Protein AF-A0A950GXD9-F1 (afdb_monomer)

Mean predicted aligned error: 6.48 Å

Sequence (83 aa):
VAAFTPVALEVDAPGDVPREAANDNRTVLLWFLHTSPEIAWEPVLAEHRRRLEGAGKGRIVAALPFIPTIVGTDTYTDKLWAN

Secondary structure (DSSP, 8-state):
-EEE---PPPTTS-TTS--PPP-TT--EEE---SS-HHHHIIIIIIHHHHHHHHTTS-------PPPPP-TT--TTGGGSS--

Foldseek 3Di:
DDKDFDAWDDPPPDPPDDTDHGDRLDMDDDDDDPDACVVCVVVPVVVVQCVCVVVVVHHDPDDDDDDDDDPPDCVCVVVVDDD

Solvent-accessible surface area (backbone atoms only — not comparable to full-atom values): 5766 Å² total; per-residue (Å²): 117,49,79,44,72,61,68,51,74,60,94,84,53,66,87,88,57,84,85,55,76,61,49,87,92,46,74,49,78,49,76,86,71,95,61,57,63,79,75,41,31,62,84,45,56,53,43,51,47,51,54,38,43,74,67,70,75,53,77,84,90,75,87,82,82,83,79,83,82,68,84,96,56,74,81,61,61,82,64,75,69,71,132

Radius of gyration: 17.46 Å; Cα contacts (8 Å, |Δi|>4): 53; chains: 1; bounding box: 42×38×32 Å

Structure (mmCIF, N/CA/C/O backbone):
data_AF-A0A950GXD9-F1
#
_entry.id   AF-A0A950GXD9-F1
#
loop_
_atom_site.group_PDB
_atom_site.id
_atom_site.type_symbol
_atom_site.label_atom_id
_atom_site.label_alt_id
_atom_site.label_comp_id
_atom_site.label_asym_id
_atom_site.label_entity_id
_atom_site.label_seq_id
_atom_site.pdbx_PDB_ins_code
_atom_site.Cartn_x
_atom_site.Cartn_y
_atom_site.Cartn_z
_atom_site.occupancy
_atom_site.B_iso_or_equiv
_atom_site.auth_seq_id
_atom_site.auth_comp_id
_atom_site.auth_asym_id
_atom_site.auth_atom_id
_atom_site.pdbx_PDB_model_num
ATOM 1 N N . VAL A 1 1 ? -5.667 4.038 -7.149 1.00 83.62 1 VAL A N 1
ATOM 2 C CA . VAL A 1 1 ? -5.571 3.473 -5.783 1.00 83.62 1 VAL A CA 1
ATOM 3 C C . VAL A 1 1 ? -6.878 2.770 -5.470 1.00 83.62 1 VAL A C 1
ATOM 5 O O . VAL A 1 1 ? -7.922 3.316 -5.805 1.00 83.62 1 VAL A O 1
ATOM 8 N N . ALA A 1 2 ? -6.824 1.569 -4.902 1.00 93.31 2 ALA A N 1
ATOM 9 C CA . ALA A 1 2 ? -7.982 0.886 -4.327 1.00 93.31 2 ALA A CA 1
ATOM 10 C C . ALA A 1 2 ?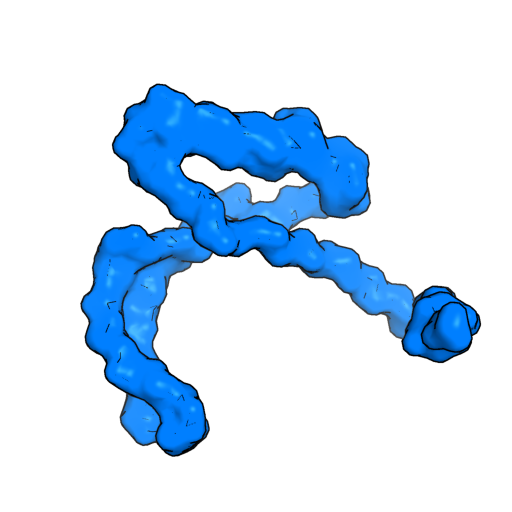 -7.893 0.949 -2.795 1.00 93.31 2 ALA A C 1
ATOM 12 O O . ALA A 1 2 ? -6.786 0.975 -2.257 1.00 93.31 2 ALA A O 1
ATOM 13 N N . ALA A 1 3 ? -9.032 1.003 -2.106 1.00 93.69 3 ALA A N 1
ATOM 14 C CA . ALA A 1 3 ? -9.103 1.092 -0.649 1.00 93.69 3 ALA A CA 1
ATOM 15 C C . ALA A 1 3 ? -9.937 -0.062 -0.087 1.00 93.69 3 ALA A C 1
ATOM 17 O O . ALA A 1 3 ? -10.962 -0.418 -0.667 1.00 93.69 3 ALA A O 1
ATOM 18 N N . PHE A 1 4 ? -9.495 -0.624 1.036 1.00 92.06 4 PHE A N 1
ATOM 19 C CA . PHE A 1 4 ? -10.114 -1.786 1.667 1.00 92.06 4 PHE A CA 1
ATOM 20 C C . PHE A 1 4 ? -10.305 -1.546 3.164 1.00 92.06 4 PHE A C 1
ATOM 22 O O . PHE A 1 4 ? -9.373 -1.117 3.854 1.00 92.06 4 PHE A O 1
ATOM 29 N N . THR A 1 5 ? -11.499 -1.866 3.657 1.00 88.50 5 THR A N 1
ATOM 30 C CA . THR A 1 5 ? -11.823 -1.892 5.087 1.00 88.50 5 THR A CA 1
ATOM 31 C C . THR A 1 5 ? -11.593 -3.308 5.617 1.00 88.50 5 THR A C 1
ATOM 33 O O . THR A 1 5 ? -12.050 -4.260 4.980 1.00 88.50 5 THR A O 1
ATOM 36 N N . PRO A 1 6 ? -10.887 -3.482 6.748 1.00 86.88 6 PRO A N 1
ATOM 37 C CA . PRO A 1 6 ? -10.701 -4.795 7.347 1.00 86.88 6 PRO A CA 1
ATOM 38 C C . PRO A 1 6 ? -12.038 -5.435 7.719 1.00 86.88 6 PRO A C 1
ATOM 40 O O . PRO A 1 6 ? -12.942 -4.770 8.224 1.00 86.88 6 PRO A O 1
ATOM 43 N N . VAL A 1 7 ? -12.119 -6.747 7.532 1.00 86.25 7 VAL A N 1
ATOM 44 C CA . VAL A 1 7 ? -13.201 -7.593 8.045 1.00 86.25 7 VAL A CA 1
ATOM 45 C C . VAL A 1 7 ? -12.648 -8.499 9.143 1.00 86.25 7 VAL A C 1
ATOM 47 O O . VAL A 1 7 ? -11.437 -8.709 9.223 1.00 86.25 7 VAL A O 1
ATOM 50 N N . ALA A 1 8 ? -13.521 -8.999 10.017 1.00 85.75 8 ALA A N 1
ATOM 51 C CA . ALA A 1 8 ? -13.110 -9.951 11.045 1.00 85.75 8 ALA A CA 1
ATOM 52 C C . ALA A 1 8 ? -12.608 -11.250 10.396 1.00 85.75 8 ALA A C 1
ATOM 54 O O . ALA A 1 8 ? -13.101 -11.643 9.339 1.00 85.75 8 ALA A O 1
ATOM 55 N N . LEU A 1 9 ? -11.654 -11.919 11.046 1.00 85.31 9 LEU A N 1
ATOM 56 C CA . LEU A 1 9 ? -11.210 -13.242 10.612 1.00 85.31 9 LEU A CA 1
ATOM 57 C C . LEU A 1 9 ? -12.355 -14.253 10.718 1.00 85.31 9 LEU A C 1
ATOM 59 O O . LEU A 1 9 ? -13.070 -14.295 11.723 1.00 85.31 9 LEU A O 1
ATOM 63 N N . GLU A 1 10 ? -12.497 -15.077 9.683 1.00 86.44 10 GLU A N 1
ATOM 64 C CA . GLU A 1 10 ? -13.502 -16.134 9.626 1.00 86.44 10 GLU A CA 1
ATOM 65 C C . GLU A 1 10 ? -13.149 -17.302 10.566 1.00 86.44 10 GLU A C 1
ATOM 67 O O . GLU A 1 10 ? -12.026 -17.439 11.064 1.00 86.44 10 GLU A O 1
ATOM 72 N N . VAL A 1 11 ? -14.149 -18.131 10.881 1.00 85.12 11 VAL A N 1
ATOM 73 C CA . VAL A 1 11 ? -14.026 -19.208 11.880 1.00 85.12 11 VAL A CA 1
ATOM 74 C C . VAL A 1 11 ? -13.005 -20.279 11.479 1.00 85.12 11 VAL A C 1
ATOM 76 O O . VAL A 1 11 ? -12.402 -20.903 12.353 1.00 85.12 11 VAL A O 1
ATOM 79 N N . ASP A 1 12 ? -12.788 -20.450 10.178 1.00 89.19 12 ASP A N 1
ATOM 80 C CA . ASP A 1 12 ? -11.882 -21.410 9.549 1.00 89.19 12 ASP A CA 1
ATOM 81 C C . ASP A 1 12 ? -10.445 -20.887 9.367 1.00 89.19 12 ASP A C 1
ATOM 83 O O . ASP A 1 12 ? -9.589 -21.615 8.863 1.00 89.19 12 ASP A O 1
ATOM 87 N N . ALA A 1 13 ? -10.147 -19.662 9.817 1.00 87.00 13 ALA A N 1
ATOM 88 C CA . ALA A 1 13 ? -8.787 -19.134 9.826 1.00 87.00 13 ALA A CA 1
ATOM 89 C C . ALA A 1 13 ? -7.833 -20.018 10.667 1.00 87.00 13 ALA A C 1
ATOM 91 O O . ALA A 1 13 ? -8.263 -20.595 11.678 1.00 87.00 13 ALA A O 1
ATOM 92 N N . PRO A 1 14 ? -6.533 -20.102 10.304 1.00 89.56 14 PRO A N 1
ATOM 93 C CA . PRO A 1 14 ? -5.541 -20.849 11.074 1.00 89.56 14 PRO A CA 1
ATOM 94 C C . PRO A 1 14 ? -5.551 -20.464 12.559 1.00 89.56 14 PRO A C 1
ATOM 96 O O . PRO A 1 14 ? -5.604 -19.287 12.918 1.00 89.56 14 PRO A O 1
ATOM 99 N N . GLY A 1 15 ? -5.542 -21.472 13.436 1.00 87.31 15 GLY A N 1
ATOM 100 C CA . GLY A 1 15 ? -5.771 -21.283 14.874 1.00 87.31 15 GLY A CA 1
ATOM 101 C C . GLY A 1 15 ? -4.663 -20.530 15.618 1.00 87.31 15 GLY A C 1
ATOM 102 O O . GLY A 1 15 ? -4.880 -20.113 16.753 1.00 87.31 15 GLY A O 1
ATOM 103 N N . ASP A 1 16 ? -3.498 -20.362 14.994 1.00 88.94 16 ASP A N 1
ATOM 104 C CA . ASP A 1 16 ? -2.350 -19.599 15.487 1.00 88.94 16 ASP A CA 1
ATOM 105 C C . ASP A 1 16 ? -2.425 -18.100 15.154 1.00 88.94 16 ASP A C 1
ATOM 107 O O . ASP A 1 16 ? -1.620 -17.318 15.662 1.00 88.94 16 ASP A O 1
ATOM 111 N N . VAL A 1 17 ? -3.409 -17.673 14.357 1.00 84.31 17 VAL A N 1
ATOM 112 C CA . VAL A 1 17 ? -3.648 -16.258 14.066 1.00 84.31 17 VAL A CA 1
ATOM 113 C C . VAL A 1 17 ? -4.512 -15.643 15.173 1.00 84.31 17 VAL A C 1
ATOM 115 O O . VAL A 1 17 ? -5.632 -16.109 15.415 1.00 84.31 17 VAL A O 1
ATOM 118 N N . PRO A 1 18 ? -4.049 -14.573 15.848 1.00 84.12 18 PRO A N 1
ATOM 119 C CA . PRO A 1 18 ? -4.863 -13.863 16.825 1.00 84.12 18 PRO A CA 1
ATOM 120 C C . PRO A 1 18 ? -6.178 -13.376 16.205 1.00 84.12 18 PRO A C 1
ATOM 122 O O . PRO A 1 18 ? -6.186 -12.675 15.193 1.00 84.12 18 PRO A O 1
ATOM 125 N N . ARG A 1 19 ? -7.306 -13.734 16.827 1.00 82.50 19 ARG A N 1
ATOM 126 C CA . ARG A 1 19 ? -8.628 -13.265 16.401 1.00 82.50 19 ARG A CA 1
ATOM 127 C C . ARG A 1 19 ? -8.879 -11.872 16.963 1.00 82.50 19 ARG A C 1
ATOM 129 O O . ARG A 1 19 ? -9.153 -11.716 18.151 1.00 82.50 19 ARG A O 1
ATOM 136 N N . GLU A 1 20 ? -8.803 -10.870 16.098 1.00 78.50 20 GLU A N 1
ATOM 137 C CA . GLU A 1 20 ? -9.236 -9.507 16.401 1.00 78.50 20 GLU A CA 1
ATOM 138 C C . GLU A 1 20 ? -10.656 -9.272 15.865 1.00 78.50 20 GLU A C 1
ATOM 140 O O . GLU A 1 20 ? -11.041 -9.796 14.817 1.00 78.50 20 GLU A O 1
ATOM 145 N N . ALA A 1 21 ? -11.452 -8.480 16.588 1.00 75.69 21 ALA A N 1
ATOM 146 C CA . ALA A 1 21 ? -12.727 -7.996 16.071 1.00 75.69 21 ALA A CA 1
ATOM 147 C C . ALA A 1 21 ? -12.492 -7.064 14.871 1.00 75.69 21 ALA A C 1
ATOM 149 O O . ALA A 1 21 ? -11.462 -6.390 14.791 1.00 75.69 21 ALA A O 1
ATOM 150 N N . ALA A 1 22 ? -13.467 -6.981 13.961 1.00 75.31 22 ALA A N 1
ATOM 151 C CA . ALA A 1 22 ? -13.429 -5.979 12.901 1.00 75.31 22 ALA A CA 1
ATOM 152 C C . ALA A 1 22 ? -13.290 -4.573 13.512 1.00 75.31 22 ALA A C 1
ATOM 154 O O . ALA A 1 22 ? -13.953 -4.243 14.497 1.00 75.31 22 ALA A O 1
ATOM 155 N N . ASN A 1 23 ? -12.424 -3.753 12.922 1.00 77.50 23 ASN A N 1
ATOM 156 C CA . ASN A 1 23 ? -12.175 -2.388 13.362 1.00 77.50 23 ASN A CA 1
ATOM 157 C C . ASN A 1 23 ? -12.144 -1.470 12.137 1.00 77.50 23 ASN A C 1
ATOM 159 O O . ASN A 1 23 ? -11.346 -1.670 11.220 1.00 77.50 23 ASN A O 1
ATOM 163 N N . ASP A 1 24 ? -13.006 -0.459 12.142 1.00 81.62 24 ASP A N 1
ATOM 164 C CA . ASP A 1 24 ? -13.149 0.542 11.084 1.00 81.62 24 ASP A CA 1
ATOM 165 C C . ASP A 1 24 ? -12.078 1.646 11.140 1.00 81.62 24 ASP A C 1
ATOM 167 O O . ASP A 1 24 ? -11.938 2.427 10.202 1.00 81.62 24 ASP A O 1
ATOM 171 N N . ASN A 1 25 ? -11.238 1.662 12.179 1.00 89.19 25 ASN A N 1
ATOM 172 C CA . ASN A 1 25 ? -10.120 2.598 12.329 1.00 89.19 25 ASN A CA 1
ATOM 173 C C . ASN A 1 25 ? -8.860 2.191 11.548 1.00 89.19 25 ASN A C 1
ATOM 175 O O . ASN A 1 25 ? -7.787 2.774 11.740 1.00 89.19 25 ASN A O 1
ATOM 179 N N . ARG A 1 26 ? -8.942 1.166 10.694 1.00 89.94 26 ARG A N 1
ATOM 180 C CA . ARG A 1 26 ? -7.856 0.787 9.787 1.00 89.94 26 ARG A CA 1
ATOM 181 C C . ARG A 1 26 ? -8.353 0.742 8.351 1.00 89.94 26 ARG A C 1
ATOM 183 O O . ARG A 1 26 ? -9.509 0.460 8.063 1.00 89.94 26 ARG A O 1
ATOM 190 N N . THR A 1 27 ? -7.449 1.026 7.428 1.00 92.38 27 THR A N 1
ATOM 191 C CA . THR A 1 27 ? -7.696 0.961 5.989 1.00 92.38 2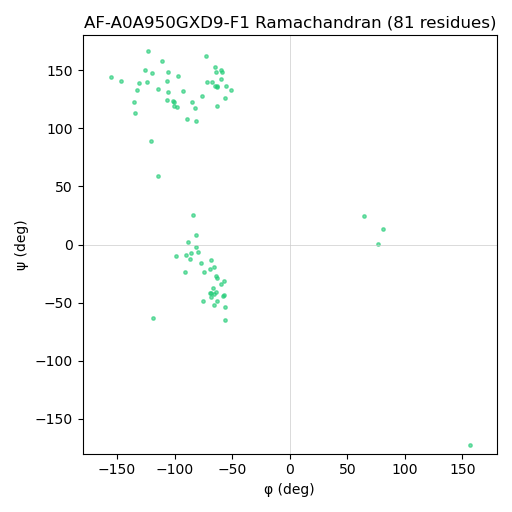7 THR A CA 1
ATOM 192 C C . THR A 1 27 ? -6.412 0.521 5.312 1.00 92.38 27 THR A C 1
ATOM 194 O O . THR A 1 27 ? -5.325 0.952 5.702 1.00 92.38 27 THR A O 1
ATOM 197 N N . VAL A 1 28 ? -6.536 -0.325 4.294 1.00 93.38 28 VAL A N 1
ATOM 198 C CA . VAL A 1 28 ? -5.428 -0.685 3.407 1.00 93.38 28 VAL A CA 1
ATOM 199 C C . VAL A 1 28 ? -5.625 0.026 2.078 1.00 93.38 28 VAL A C 1
ATOM 201 O O . VAL A 1 28 ? -6.708 -0.025 1.497 1.00 93.38 28 VAL A O 1
ATOM 204 N N . LEU A 1 29 ? -4.574 0.685 1.591 1.00 94.56 29 LEU A N 1
ATOM 205 C CA . LEU A 1 29 ? -4.545 1.284 0.260 1.00 94.56 29 LEU A CA 1
ATOM 206 C C . LEU A 1 29 ? -3.646 0.449 -0.654 1.00 94.56 29 LEU A C 1
ATOM 208 O O . LEU A 1 29 ? -2.466 0.275 -0.363 1.00 94.56 29 LEU A O 1
ATOM 212 N N . LEU A 1 30 ? -4.182 -0.010 -1.786 1.00 95.00 30 LEU A N 1
ATOM 213 C CA . LEU A 1 30 ? -3.426 -0.686 -2.840 1.00 95.00 30 LEU A CA 1
ATOM 214 C C . LEU A 1 30 ? -3.144 0.280 -3.991 1.00 95.00 30 LEU A C 1
ATOM 216 O O . LEU A 1 30 ? -4.055 0.872 -4.582 1.00 95.00 30 LEU A O 1
ATOM 220 N N . TRP A 1 31 ? -1.865 0.431 -4.317 1.00 93.88 31 TRP A N 1
ATOM 221 C CA . TRP A 1 31 ? -1.381 1.323 -5.363 1.00 93.88 31 TRP A CA 1
ATOM 222 C C . TRP A 1 31 ? -0.762 0.499 -6.491 1.00 93.88 31 TRP A C 1
ATOM 224 O O . TRP A 1 31 ? 0.042 -0.391 -6.240 1.00 93.88 31 TRP A O 1
ATOM 234 N N . PHE A 1 32 ? -1.121 0.830 -7.731 1.00 93.06 32 PHE A N 1
ATOM 235 C CA . PHE A 1 32 ? -0.469 0.310 -8.929 1.00 93.06 32 PHE A CA 1
ATOM 236 C C . PHE A 1 32 ? 0.484 1.386 -9.436 1.00 93.06 32 PHE A C 1
ATOM 238 O O . PHE A 1 32 ? 0.063 2.523 -9.658 1.00 93.06 32 PHE A O 1
ATOM 245 N N . LEU A 1 33 ? 1.764 1.044 -9.557 1.00 92.12 33 LEU A N 1
ATOM 246 C CA . LEU A 1 33 ? 2.818 1.975 -9.945 1.00 92.12 33 LEU A CA 1
ATOM 247 C C . LEU A 1 33 ? 3.260 1.689 -11.383 1.00 92.12 33 LEU A C 1
ATOM 249 O O . LEU A 1 33 ? 3.381 0.533 -11.779 1.00 92.12 33 LEU A O 1
ATOM 253 N N . HIS A 1 34 ? 3.517 2.747 -12.153 1.00 92.31 34 HIS A N 1
ATOM 254 C CA . HIS A 1 34 ? 4.102 2.641 -13.497 1.00 92.31 34 HIS A CA 1
ATOM 255 C C . HIS A 1 34 ? 5.638 2.597 -13.482 1.00 92.31 34 HIS A C 1
ATOM 257 O O . HIS A 1 34 ? 6.256 2.294 -14.498 1.00 92.31 34 HIS A O 1
ATOM 263 N N . THR A 1 35 ? 6.252 2.916 -12.345 1.00 93.94 35 THR A N 1
ATOM 264 C CA . THR A 1 35 ? 7.701 2.919 -12.123 1.00 93.94 35 THR A CA 1
ATOM 265 C C . THR A 1 35 ? 8.049 2.006 -10.953 1.00 93.94 35 THR A C 1
ATOM 267 O O . THR A 1 35 ? 7.163 1.597 -10.196 1.00 93.94 35 THR A O 1
ATOM 270 N N . SER A 1 36 ? 9.339 1.683 -10.792 1.00 92.88 36 SER A N 1
ATOM 271 C CA . SER A 1 36 ? 9.771 0.901 -9.634 1.00 92.88 36 SER A CA 1
ATOM 272 C C . SER A 1 36 ? 9.423 1.632 -8.329 1.00 92.88 36 SER A C 1
ATOM 274 O O . SER A 1 36 ? 9.400 2.873 -8.291 1.00 92.88 36 SER A O 1
ATOM 276 N N . PRO A 1 37 ? 9.163 0.889 -7.242 1.00 93.56 37 PRO A N 1
ATOM 277 C CA . PRO A 1 37 ? 8.887 1.496 -5.952 1.00 93.56 37 PRO A CA 1
ATOM 278 C C . PRO A 1 37 ? 10.010 2.410 -5.460 1.00 93.56 37 PRO A C 1
ATOM 280 O O . PRO A 1 37 ? 9.698 3.399 -4.806 1.00 93.56 37 PRO A O 1
ATOM 283 N N . GLU A 1 38 ? 11.282 2.141 -5.800 1.00 93.19 38 GLU A N 1
ATOM 284 C CA . GLU A 1 38 ? 12.394 3.014 -5.392 1.00 93.19 38 GLU A CA 1
ATOM 285 C C . GLU A 1 38 ? 12.275 4.411 -6.012 1.00 93.19 38 GLU A C 1
ATOM 287 O O . GLU A 1 38 ? 12.480 5.410 -5.326 1.00 93.19 38 GLU A O 1
ATOM 292 N N . ILE A 1 39 ? 11.886 4.495 -7.289 1.00 96.44 39 ILE A N 1
ATOM 293 C CA . ILE A 1 39 ? 11.699 5.772 -7.995 1.00 96.44 39 ILE A CA 1
ATOM 294 C C . ILE A 1 39 ? 10.475 6.516 -7.447 1.00 96.44 39 ILE A C 1
ATOM 296 O O . ILE A 1 39 ? 10.502 7.734 -7.273 1.00 96.44 39 ILE A O 1
ATOM 300 N N . ALA A 1 40 ? 9.386 5.794 -7.179 1.00 95.56 40 ALA A N 1
ATOM 301 C CA . ALA A 1 40 ? 8.142 6.388 -6.696 1.00 95.56 40 ALA A CA 1
ATOM 302 C C . ALA A 1 40 ? 8.178 6.762 -5.203 1.00 95.56 40 ALA A C 1
ATOM 304 O O . ALA A 1 40 ? 7.307 7.505 -4.747 1.00 95.56 40 ALA A O 1
ATOM 305 N N . TRP A 1 41 ? 9.146 6.251 -4.436 1.00 94.94 41 TRP A N 1
ATOM 306 C CA . TRP A 1 41 ? 9.108 6.284 -2.977 1.00 94.94 41 TRP A CA 1
ATOM 307 C C . TRP A 1 41 ? 8.948 7.692 -2.407 1.00 94.94 41 TRP A C 1
ATOM 309 O O . TRP A 1 41 ? 7.918 8.001 -1.810 1.00 94.94 41 TRP A O 1
ATOM 319 N N . GLU A 1 42 ? 9.936 8.560 -2.614 1.00 96.94 42 GLU A N 1
ATOM 320 C CA . GLU A 1 42 ? 9.895 9.929 -2.097 1.00 96.94 42 GLU A CA 1
ATOM 321 C C . GLU A 1 42 ? 8.792 10.802 -2.710 1.00 96.94 42 GLU A C 1
ATOM 323 O O . GLU A 1 42 ? 8.010 11.382 -1.947 1.00 96.94 42 GLU A O 1
ATOM 328 N N . PRO A 1 43 ? 8.675 10.910 -4.051 1.00 96.56 43 PRO A N 1
ATOM 329 C CA . PRO A 1 43 ? 7.721 11.839 -4.652 1.00 96.56 43 PRO A CA 1
ATOM 330 C C . PRO A 1 43 ? 6.257 11.432 -4.449 1.00 96.56 43 PRO A C 1
ATOM 332 O O . PRO A 1 43 ? 5.378 12.285 -4.557 1.00 96.56 43 PRO A O 1
ATOM 335 N N . VAL A 1 44 ? 5.974 10.153 -4.172 1.00 93.81 44 VAL A N 1
ATOM 336 C CA . VAL A 1 44 ? 4.601 9.636 -4.100 1.00 93.81 44 VAL A CA 1
ATOM 337 C C . VAL A 1 44 ? 4.271 9.080 -2.718 1.00 93.81 44 VAL A C 1
ATOM 339 O O . VAL A 1 44 ? 3.378 9.601 -2.051 1.00 93.81 44 VAL A O 1
ATOM 342 N N . LEU A 1 45 ? 4.958 8.026 -2.274 1.00 93.56 45 LEU A N 1
ATOM 343 C CA . LEU A 1 45 ? 4.563 7.274 -1.076 1.00 93.56 45 LEU A CA 1
ATOM 344 C C . LEU A 1 45 ? 4.905 8.029 0.215 1.00 93.56 45 LEU A C 1
ATOM 346 O O . LEU A 1 45 ? 4.049 8.195 1.089 1.00 93.56 45 LEU A O 1
ATOM 350 N N . ALA A 1 46 ? 6.135 8.532 0.325 1.00 95.69 46 ALA A N 1
ATOM 351 C CA . ALA A 1 46 ? 6.571 9.319 1.471 1.00 95.69 46 ALA A CA 1
ATOM 352 C C . ALA A 1 46 ? 5.828 10.660 1.539 1.00 95.69 46 ALA A C 1
ATOM 354 O O . ALA A 1 46 ? 5.437 11.093 2.624 1.00 95.69 46 ALA A O 1
ATOM 355 N N . GLU A 1 47 ? 5.564 11.286 0.390 1.00 96.94 47 GLU A N 1
ATOM 356 C CA . GLU A 1 47 ? 4.769 12.511 0.330 1.00 96.94 47 GLU A CA 1
ATOM 357 C C . GLU A 1 47 ? 3.312 12.284 0.739 1.00 96.94 47 GLU A C 1
ATOM 359 O O . GLU A 1 47 ? 2.760 13.052 1.528 1.00 96.94 47 GLU A O 1
ATOM 364 N N . HIS A 1 48 ? 2.693 11.191 0.287 1.00 95.38 48 HIS A N 1
ATOM 365 C CA . HIS A 1 48 ? 1.352 10.820 0.729 1.00 95.38 48 HIS A CA 1
ATOM 366 C C . HIS A 1 48 ? 1.284 10.652 2.253 1.00 95.38 48 HIS A C 1
ATOM 368 O O . HIS A 1 48 ? 0.375 11.197 2.881 1.00 95.38 48 HIS A O 1
ATOM 374 N N . ARG A 1 49 ? 2.278 9.981 2.857 1.00 96.38 49 ARG A N 1
ATOM 375 C CA . ARG A 1 49 ? 2.397 9.864 4.319 1.00 96.38 49 ARG A CA 1
ATOM 376 C C . ARG A 1 49 ? 2.437 11.233 4.992 1.00 96.38 49 ARG A C 1
ATOM 378 O O . ARG A 1 49 ? 1.624 11.492 5.875 1.00 96.38 49 ARG A O 1
ATOM 385 N N . ARG A 1 50 ? 3.355 12.110 4.562 1.00 97.81 50 ARG A N 1
ATOM 386 C CA . ARG A 1 50 ? 3.529 13.454 5.141 1.00 97.81 50 ARG A CA 1
ATOM 387 C C . ARG A 1 50 ? 2.234 14.260 5.081 1.00 97.81 50 ARG A C 1
ATOM 389 O O . ARG A 1 50 ? 1.855 14.873 6.074 1.00 97.81 50 ARG A O 1
ATOM 396 N N . ARG A 1 51 ?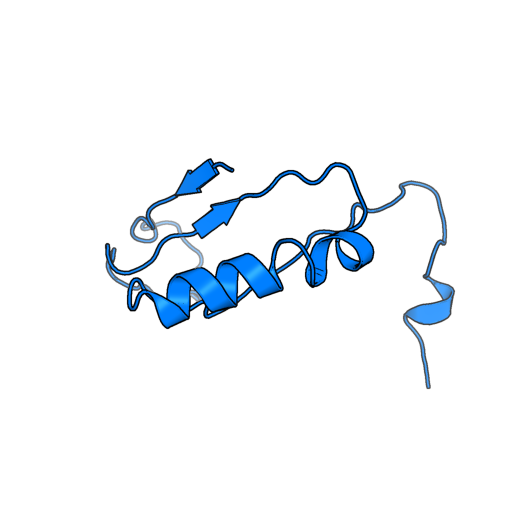 1.524 14.221 3.950 1.00 97.88 51 ARG A N 1
ATOM 397 C CA . ARG A 1 51 ? 0.251 14.938 3.774 1.00 97.88 51 ARG A CA 1
ATOM 398 C C . ARG A 1 51 ? -0.877 14.359 4.626 1.00 97.88 51 ARG A C 1
ATOM 400 O O . ARG A 1 51 ? -1.642 15.129 5.198 1.00 97.88 51 ARG A O 1
ATOM 407 N N . LEU A 1 52 ? -0.983 13.033 4.723 1.00 96.31 52 LEU A N 1
ATOM 408 C CA . LEU A 1 52 ? -1.992 12.362 5.547 1.00 96.31 52 LEU A CA 1
ATOM 409 C C . LEU A 1 52 ? -1.804 12.688 7.037 1.00 96.31 52 LEU A C 1
ATOM 411 O O . LEU A 1 52 ? -2.760 13.076 7.715 1.00 96.31 52 LEU A O 1
ATOM 415 N N . GLU A 1 53 ? -0.567 12.556 7.518 1.00 97.62 53 GLU A N 1
ATOM 416 C CA . GLU A 1 53 ? -0.191 12.805 8.912 1.00 97.62 53 GLU A CA 1
ATOM 417 C C . GLU A 1 53 ? -0.294 14.296 9.253 1.00 97.62 53 GLU A C 1
ATOM 419 O O . GLU A 1 53 ? -0.908 14.654 10.256 1.00 97.62 53 GLU A O 1
ATOM 424 N N . GLY A 1 54 ? 0.209 15.182 8.386 1.00 98.25 54 GLY A N 1
ATOM 425 C CA . GLY A 1 54 ? 0.117 16.634 8.565 1.00 98.25 54 G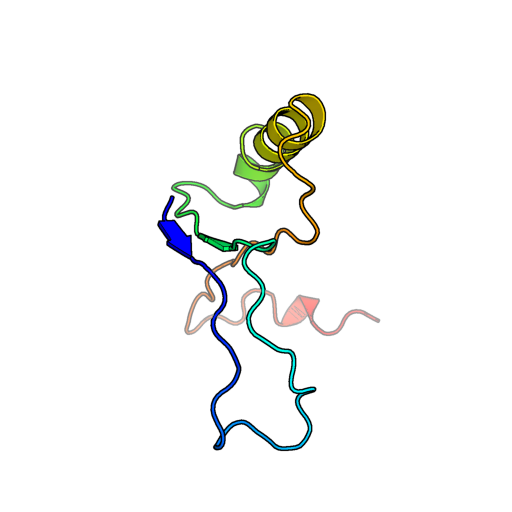LY A CA 1
ATOM 426 C C . GLY A 1 54 ? -1.319 17.169 8.557 1.00 98.25 54 GLY A C 1
ATOM 427 O O . GLY A 1 54 ? -1.611 18.155 9.226 1.00 98.25 54 GLY A O 1
ATOM 428 N N . ALA A 1 55 ? -2.239 16.498 7.858 1.00 98.06 55 ALA A N 1
ATOM 429 C CA . ALA A 1 55 ? -3.666 16.817 7.887 1.00 98.06 55 ALA A CA 1
ATOM 430 C C . ALA A 1 55 ? -4.409 16.227 9.104 1.00 98.06 55 ALA A C 1
ATOM 432 O O . ALA A 1 55 ? -5.622 16.416 9.225 1.00 98.06 55 ALA A O 1
ATOM 433 N N . GLY A 1 56 ? -3.724 15.469 9.970 1.00 97.44 56 GLY A N 1
ATOM 434 C CA . GLY A 1 56 ? -4.325 14.813 11.133 1.00 97.44 56 GLY A CA 1
ATOM 435 C C . GLY A 1 56 ? -5.364 13.747 10.772 1.00 97.44 56 GLY A C 1
ATOM 436 O O . GLY A 1 56 ? -6.272 13.489 11.556 1.00 97.44 56 GLY A O 1
ATOM 437 N N . LYS A 1 57 ? -5.284 13.154 9.572 1.00 94.75 57 LYS A N 1
ATOM 438 C CA . LYS A 1 57 ? -6.279 12.184 9.070 1.00 94.75 57 LYS A CA 1
ATOM 439 C C . LYS A 1 57 ? -5.961 10.733 9.417 1.00 94.75 57 LYS A C 1
ATOM 441 O O . LYS A 1 57 ? -6.792 9.860 9.198 1.00 94.75 57 LYS A O 1
ATOM 446 N N . GLY A 1 58 ? -4.774 10.477 9.951 1.00 94.56 58 GLY A N 1
ATOM 447 C CA . GLY A 1 58 ? -4.333 9.154 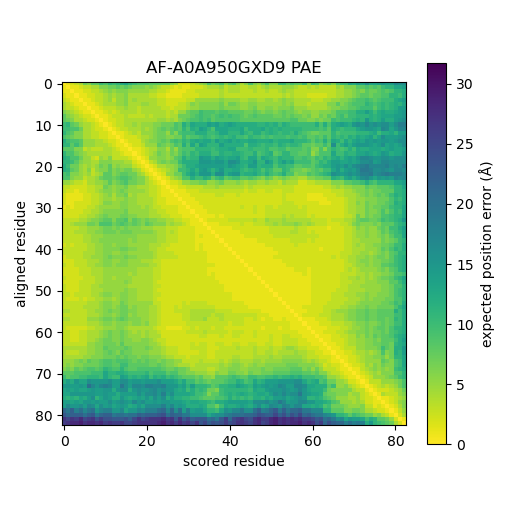10.358 1.00 94.56 58 GLY A CA 1
ATOM 448 C C . GLY A 1 58 ? -2.815 9.061 10.384 1.00 94.56 58 GLY A C 1
ATOM 449 O O . GLY A 1 58 ? -2.113 10.057 10.211 1.00 94.56 58 GLY A O 1
ATOM 450 N N . ARG A 1 59 ? -2.318 7.842 10.587 1.00 95.94 59 ARG A N 1
ATOM 451 C CA . ARG A 1 59 ? -0.893 7.504 10.555 1.00 95.94 59 ARG A CA 1
ATOM 452 C C . ARG A 1 59 ? -0.686 6.282 9.679 1.00 95.94 59 ARG A C 1
ATOM 454 O O . ARG A 1 59 ? -1.452 5.323 9.780 1.00 95.94 59 ARG A O 1
ATOM 461 N N . ILE A 1 60 ? 0.373 6.286 8.874 1.00 95.19 60 ILE A N 1
ATOM 462 C CA . ILE A 1 60 ? 0.776 5.087 8.137 1.00 95.19 60 ILE A CA 1
ATOM 463 C C . ILE A 1 60 ? 1.591 4.201 9.076 1.00 95.19 60 ILE A C 1
ATOM 465 O O . ILE A 1 60 ? 2.646 4.599 9.561 1.00 95.19 60 ILE A O 1
ATOM 469 N N . VAL A 1 61 ? 1.090 2.997 9.354 1.00 94.56 61 VAL A N 1
ATOM 470 C CA . VAL A 1 61 ? 1.775 2.022 10.223 1.00 94.56 61 VAL A CA 1
ATOM 471 C C . VAL A 1 61 ? 2.691 1.077 9.448 1.00 94.56 61 VAL A C 1
ATOM 473 O O . VAL A 1 61 ? 3.633 0.544 10.022 1.00 94.56 61 VAL A O 1
ATOM 476 N N . ALA A 1 62 ? 2.432 0.889 8.153 1.00 94.25 62 ALA A N 1
ATOM 477 C CA . ALA A 1 62 ? 3.253 0.099 7.247 1.00 94.25 62 ALA A CA 1
ATOM 478 C C . ALA A 1 62 ? 3.044 0.565 5.798 1.00 94.25 62 ALA A C 1
ATOM 480 O O .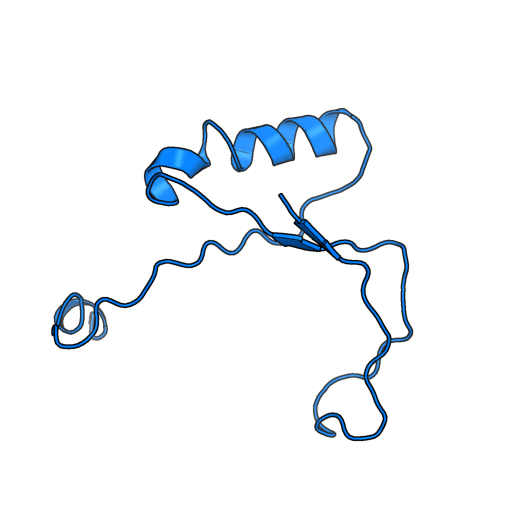 ALA A 1 62 ? 1.929 0.911 5.407 1.00 94.25 62 ALA A O 1
ATOM 481 N N . ALA A 1 63 ? 4.115 0.540 5.007 1.00 94.50 63 ALA A N 1
ATOM 482 C CA . ALA A 1 63 ? 4.090 0.706 3.558 1.00 94.50 63 ALA A CA 1
ATOM 483 C C . ALA A 1 63 ? 4.983 -0.384 2.958 1.00 94.50 63 ALA A C 1
ATOM 485 O O . ALA A 1 63 ? 6.185 -0.406 3.209 1.00 94.50 63 ALA A O 1
ATOM 486 N N . LEU A 1 64 ? 4.372 -1.317 2.230 1.00 94.12 64 LEU A N 1
ATOM 487 C CA . LEU A 1 64 ? 5.002 -2.564 1.799 1.00 94.12 64 LEU A CA 1
ATOM 488 C C . LEU A 1 64 ? 4.980 -2.622 0.267 1.00 94.12 64 LEU A C 1
ATOM 490 O O . LEU A 1 64 ? 3.990 -3.079 -0.308 1.00 94.12 64 LEU A O 1
ATOM 494 N N . PRO A 1 65 ? 6.009 -2.093 -0.418 1.00 92.31 65 PRO A N 1
ATOM 495 C CA . PRO A 1 65 ? 6.074 -2.184 -1.865 1.00 92.31 65 PRO A CA 1
ATOM 496 C C . PRO A 1 65 ? 6.270 -3.641 -2.289 1.00 92.31 65 PRO A C 1
ATOM 498 O O . PRO A 1 65 ? 7.051 -4.377 -1.690 1.00 92.31 65 PRO A O 1
ATOM 501 N N . PHE A 1 66 ? 5.580 -4.043 -3.352 1.00 89.50 66 PHE A N 1
ATOM 502 C CA . PHE A 1 66 ? 5.782 -5.337 -3.989 1.00 89.50 66 PHE A CA 1
ATOM 503 C C . PHE A 1 66 ? 6.651 -5.152 -5.234 1.00 89.50 66 PHE A C 1
ATOM 505 O O . PHE A 1 66 ? 6.270 -4.423 -6.152 1.00 89.50 66 PHE A O 1
ATOM 512 N N . ILE A 1 67 ? 7.813 -5.804 -5.259 1.00 87.44 67 ILE A N 1
ATOM 513 C CA . ILE A 1 67 ? 8.666 -5.889 -6.447 1.00 87.44 67 ILE A CA 1
ATOM 514 C C . ILE A 1 67 ? 8.359 -7.234 -7.114 1.00 87.44 67 ILE A C 1
ATOM 516 O O . ILE A 1 67 ? 8.542 -8.270 -6.472 1.00 87.44 67 ILE A O 1
ATOM 520 N N . PRO A 1 68 ? 7.860 -7.248 -8.364 1.00 83.56 68 PRO A N 1
ATOM 521 C CA . PRO A 1 68 ? 7.493 -8.490 -9.022 1.00 83.56 68 PRO A CA 1
ATOM 522 C C . PRO A 1 68 ? 8.724 -9.365 -9.257 1.00 83.56 68 PRO A C 1
ATOM 524 O O . PRO A 1 68 ? 9.766 -8.895 -9.714 1.00 83.56 68 PRO A O 1
ATOM 527 N N . THR A 1 69 ? 8.580 -10.659 -8.984 1.00 81.94 69 THR A N 1
ATOM 528 C CA . THR A 1 69 ? 9.576 -11.666 -9.350 1.00 81.94 69 THR A CA 1
ATOM 529 C C . THR A 1 69 ? 9.710 -11.746 -10.870 1.00 81.94 69 THR A C 1
ATOM 531 O O . THR A 1 69 ? 8.708 -11.804 -11.585 1.00 81.94 69 THR A O 1
ATOM 534 N N . ILE A 1 70 ? 10.946 -11.804 -11.365 1.00 84.81 70 ILE A N 1
ATOM 535 C CA . ILE A 1 70 ? 11.235 -12.136 -12.762 1.00 84.81 70 ILE A CA 1
ATOM 536 C C . ILE A 1 70 ? 11.375 -13.658 -12.837 1.00 84.81 70 ILE A C 1
ATOM 538 O O . ILE A 1 70 ? 12.312 -14.234 -12.296 1.00 84.81 70 ILE A O 1
ATOM 542 N N . VAL A 1 71 ? 10.395 -14.332 -13.437 1.00 86.19 71 VAL A N 1
ATOM 543 C CA . VAL A 1 71 ? 10.375 -15.801 -13.492 1.00 86.19 71 VAL A CA 1
ATOM 544 C C . VAL A 1 71 ? 11.438 -16.315 -14.465 1.00 86.19 71 VAL A C 1
ATOM 546 O O . VAL A 1 71 ? 11.605 -15.766 -15.552 1.00 86.19 71 VAL A O 1
ATOM 549 N N . GLY A 1 72 ? 12.119 -17.403 -14.095 1.00 87.88 72 GLY A N 1
ATOM 550 C CA . GLY A 1 72 ? 13.116 -18.062 -14.944 1.00 87.88 72 GLY A CA 1
ATOM 551 C C . GLY A 1 72 ? 14.492 -17.397 -14.932 1.00 87.88 72 GLY A C 1
ATOM 552 O O . GLY A 1 72 ? 15.318 -17.714 -15.784 1.00 87.88 72 GLY A O 1
ATOM 553 N N . THR A 1 73 ? 14.745 -16.485 -13.991 1.00 85.19 73 THR A N 1
ATOM 554 C CA . THR A 1 73 ? 16.061 -15.883 -13.794 1.00 85.19 73 THR A CA 1
ATOM 555 C C . THR A 1 73 ? 16.595 -16.181 -12.397 1.00 85.19 73 THR A C 1
ATOM 557 O O . THR A 1 73 ? 15.841 -16.223 -11.429 1.00 85.19 73 THR A O 1
ATOM 560 N N . ASP A 1 74 ? 17.918 -16.301 -12.281 1.00 82.62 74 ASP A N 1
ATOM 561 C CA . ASP A 1 74 ? 18.624 -16.312 -10.990 1.00 82.62 74 ASP A CA 1
ATOM 562 C C . ASP A 1 74 ? 18.898 -14.884 -10.489 1.00 82.62 74 ASP A C 1
ATOM 564 O O . ASP A 1 74 ? 19.872 -14.615 -9.782 1.00 82.62 74 ASP A O 1
ATOM 568 N N . THR A 1 75 ? 18.077 -13.917 -10.912 1.00 76.25 75 THR A N 1
ATOM 569 C CA . THR A 1 75 ? 18.296 -12.512 -10.579 1.00 76.25 75 THR A CA 1
ATOM 570 C C . THR A 1 75 ? 18.184 -12.345 -9.066 1.00 76.25 75 THR A C 1
ATOM 572 O O . THR A 1 75 ? 17.132 -12.594 -8.486 1.00 76.25 75 THR A O 1
ATOM 575 N N . TYR A 1 76 ? 19.282 -11.892 -8.453 1.00 76.25 76 TYR A N 1
ATOM 576 C CA . TYR A 1 76 ? 19.462 -11.688 -7.013 1.00 76.25 76 TYR A CA 1
ATOM 577 C C . TYR A 1 76 ? 19.698 -12.951 -6.175 1.00 76.25 76 TYR A C 1
ATOM 579 O O . TYR A 1 76 ? 19.909 -12.813 -4.971 1.00 76.25 76 TYR A O 1
ATOM 587 N N . THR A 1 77 ? 19.733 -14.155 -6.761 1.00 81.31 77 THR A N 1
ATOM 588 C CA . THR A 1 77 ? 20.047 -15.392 -6.018 1.00 81.31 77 THR A CA 1
ATOM 589 C C . THR A 1 77 ? 21.434 -15.322 -5.370 1.00 81.31 77 THR A C 1
ATOM 591 O O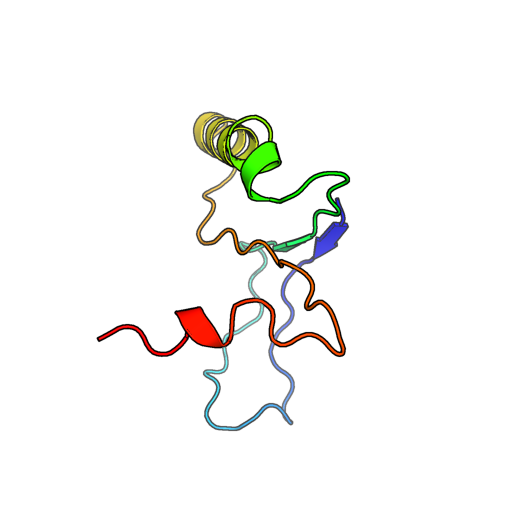 . THR A 1 77 ? 21.6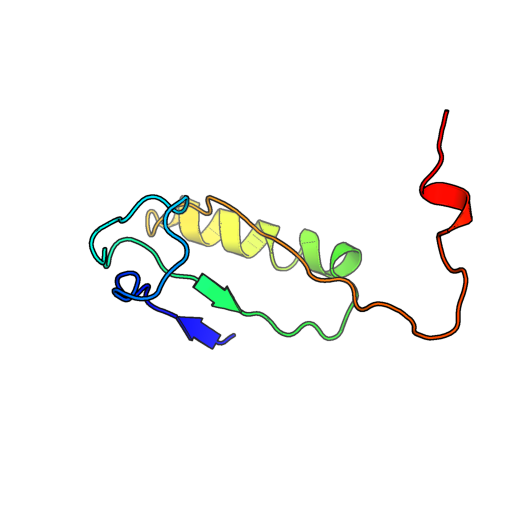29 -15.803 -4.256 1.00 81.31 77 THR A O 1
ATOM 594 N N . ASP A 1 78 ? 22.380 -14.648 -6.024 1.00 81.38 78 ASP A N 1
ATOM 595 C CA . ASP A 1 78 ? 23.725 -14.340 -5.527 1.00 81.38 78 ASP A CA 1
ATOM 596 C C . ASP A 1 78 ? 23.739 -13.375 -4.326 1.00 81.38 78 ASP A C 1
ATOM 598 O O . ASP A 1 78 ? 24.717 -13.329 -3.585 1.00 81.38 78 ASP A O 1
ATOM 602 N N . LYS A 1 79 ? 22.654 -12.624 -4.104 1.00 78.38 79 LYS A N 1
ATOM 603 C CA . LYS A 1 79 ? 22.520 -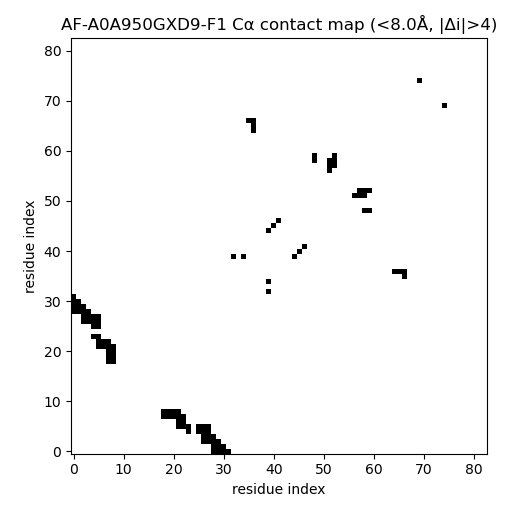11.630 -3.024 1.00 78.38 79 LYS A CA 1
ATOM 604 C C . LYS A 1 79 ? 21.752 -12.141 -1.805 1.00 78.38 79 LYS A C 1
ATOM 606 O O . LYS A 1 79 ? 21.724 -11.453 -0.789 1.00 78.38 79 LYS A O 1
ATOM 611 N N . LEU A 1 80 ? 21.116 -13.312 -1.894 1.00 74.00 80 LEU A N 1
ATOM 612 C CA . LEU A 1 80 ? 20.346 -13.904 -0.790 1.00 74.00 80 LEU A CA 1
ATOM 613 C C . LEU A 1 80 ? 21.241 -14.496 0.309 1.00 74.00 80 LEU A C 1
ATOM 615 O O . LEU A 1 80 ? 20.815 -14.603 1.455 1.00 74.00 80 LEU A O 1
ATOM 619 N N . TRP A 1 81 ? 22.480 -14.848 -0.035 1.00 73.38 81 TRP A N 1
ATOM 620 C CA . TRP A 1 81 ? 23.454 -15.486 0.853 1.00 73.38 81 TRP A CA 1
ATOM 621 C C . TRP A 1 81 ? 24.644 -14.549 1.089 1.00 73.38 81 TRP A C 1
ATOM 623 O O . TRP A 1 81 ? 25.779 -14.852 0.728 1.00 73.38 81 TRP A O 1
ATOM 633 N N . ALA A 1 82 ? 24.386 -13.362 1.635 1.00 60.94 82 ALA A N 1
ATOM 634 C CA . ALA A 1 82 ? 25.470 -12.511 2.112 1.00 60.94 82 ALA A CA 1
ATOM 635 C C . ALA A 1 82 ? 25.992 -13.055 3.456 1.00 60.94 82 ALA A C 1
ATOM 637 O O . ALA A 1 82 ? 25.197 -13.286 4.369 1.00 60.94 82 ALA A O 1
ATOM 638 N N . ASN A 1 83 ? 27.311 -13.269 3.548 1.00 53.31 83 ASN A N 1
ATOM 639 C CA . ASN A 1 83 ? 28.022 -13.434 4.824 1.00 53.31 83 ASN A CA 1
ATOM 640 C C . ASN A 1 83 ? 28.038 -12.119 5.608 1.00 53.31 83 ASN A C 1
ATOM 642 O O . ASN A 1 83 ? 28.222 -11.063 4.957 1.00 53.31 83 ASN A O 1
#

pLDDT: mean 88.65, std 8.27, range [53.31, 98.25]